Protein AF-A0A9D5NNV1-F1 (afdb_monomer_lite)

Secondary structure (DSSP, 8-state):
--EEEE------THHHHHHHHHHHHHHHHHHIIIIITT-HHHHHHHHHHHHHHHHHHHHHHHSHHHHHHH---TT--HHHHIIIII---EEEEEETTEEEEEE--SS-GGGGTTT-

Foldseek 3Di:
DAAEAEDADPDPCVVVVVVVVVVVVVVVVVCCVPPVVPDPVVVVVVVVVVVVVVVVLLVVLPPPCCCVQQVGHSPDDPVVCCVRPPPWDWDWDDDPPGTYIYTHDPTPPVVVVPVD

Sequence (116 aa):
MAKVQQKSEKITAFGGIFFVLDKFDSILSSVIDSHLKSFMNQNTVFLLITAMAANFYRYIVALPLMAVLFGIKATDRVKSFMFRFIAVPAKWVKTARQYKLNIYSNKPYNLIWEHG

Structure (mmCIF, N/CA/C/O backbone):
data_AF-A0A9D5NNV1-F1
#
_entry.id   AF-A0A9D5NNV1-F1
#
loop_
_atom_site.group_PDB
_atom_site.id
_atom_site.type_symbol
_atom_site.label_atom_id
_atom_site.label_alt_id
_atom_site.label_comp_id
_atom_site.label_asym_id
_atom_site.label_entity_id
_atom_site.label_seq_id
_atom_site.pdbx_PDB_ins_code
_atom_site.Cartn_x
_atom_site.Cartn_y
_atom_site.Cartn_z
_atom_site.occupancy
_atom_site.B_iso_or_equiv
_atom_site.auth_seq_id
_atom_site.auth_comp_id
_atom_site.auth_asym_id
_atom_site.auth_atom_id
_atom_site.pdbx_PDB_model_num
ATOM 1 N N . MET A 1 1 ? 6.677 -0.281 21.466 1.00 43.88 1 MET A N 1
ATOM 2 C CA . MET A 1 1 ? 6.098 -1.102 20.381 1.00 43.88 1 MET A CA 1
ATOM 3 C C . MET A 1 1 ? 4.587 -1.175 20.555 1.00 43.88 1 MET A C 1
ATOM 5 O O . MET A 1 1 ? 4.125 -1.466 21.654 1.00 43.88 1 MET A O 1
ATOM 9 N N . ALA A 1 2 ? 3.819 -0.822 19.522 1.00 47.94 2 ALA A N 1
ATOM 10 C CA . ALA A 1 2 ? 2.358 -0.902 19.551 1.00 47.94 2 ALA A CA 1
ATOM 11 C C . ALA A 1 2 ? 1.912 -2.366 19.413 1.00 47.94 2 ALA A C 1
ATOM 13 O O . ALA A 1 2 ? 2.459 -3.102 18.598 1.00 47.94 2 ALA A O 1
ATOM 14 N N . LYS A 1 3 ? 0.937 -2.802 20.216 1.00 56.44 3 LYS A N 1
ATOM 15 C CA . LYS A 1 3 ? 0.498 -4.206 20.247 1.00 56.44 3 LYS A CA 1
ATOM 16 C C . LYS A 1 3 ? -0.626 -4.409 19.225 1.00 56.44 3 LYS A C 1
ATOM 18 O O . LYS A 1 3 ? -1.702 -3.834 19.384 1.00 56.44 3 LYS A O 1
ATOM 23 N N . VAL A 1 4 ? -0.376 -5.186 18.173 1.00 58.12 4 VAL A N 1
ATOM 24 C CA . VAL A 1 4 ? -1.365 -5.490 17.122 1.00 58.12 4 VAL A CA 1
ATOM 25 C C . VAL A 1 4 ? -2.290 -6.616 17.596 1.00 58.12 4 VAL A C 1
ATOM 27 O O . VAL A 1 4 ? -1.839 -7.561 18.242 1.00 58.12 4 VAL A O 1
ATOM 30 N N . GLN A 1 5 ? -3.589 -6.510 17.318 1.00 62.66 5 GLN A N 1
ATOM 31 C CA . GLN A 1 5 ? -4.578 -7.558 17.595 1.00 62.66 5 GLN A CA 1
ATOM 32 C C . GLN A 1 5 ? -5.379 -7.857 16.324 1.00 62.66 5 GLN A C 1
ATOM 34 O O . GLN A 1 5 ? -5.831 -6.937 15.643 1.00 62.66 5 GLN A O 1
ATOM 39 N N . GLN A 1 6 ? -5.573 -9.136 15.998 1.00 59.47 6 GLN A N 1
ATOM 40 C CA . GLN A 1 6 ? -6.425 -9.547 14.880 1.00 59.47 6 GLN A CA 1
ATOM 41 C C . GLN A 1 6 ? -7.835 -9.872 15.374 1.00 59.47 6 GLN A C 1
ATOM 43 O O . GLN A 1 6 ? -7.998 -10.580 16.369 1.00 59.47 6 GLN A O 1
ATOM 48 N N . LYS A 1 7 ? -8.857 -9.345 14.693 1.00 56.00 7 LYS A N 1
ATOM 49 C CA . LYS A 1 7 ? -10.269 -9.642 14.977 1.00 56.00 7 LYS A CA 1
ATOM 50 C C . LYS A 1 7 ? -11.007 -9.995 13.686 1.00 56.00 7 LYS A C 1
ATOM 52 O O . LYS A 1 7 ? -10.961 -9.242 12.723 1.00 56.00 7 LYS A O 1
ATOM 57 N N . SER A 1 8 ? -11.725 -11.115 13.676 1.00 46.47 8 SER A N 1
ATOM 58 C CA . SER A 1 8 ? -12.462 -11.620 12.507 1.00 46.47 8 SER A CA 1
ATOM 59 C C . SER A 1 8 ? -13.910 -11.095 12.450 1.00 46.47 8 SER A C 1
ATOM 61 O O . SER A 1 8 ? -14.859 -11.872 12.360 1.00 46.47 8 SER A O 1
ATOM 63 N N . GLU A 1 9 ? -14.113 -9.778 12.511 1.00 47.19 9 GLU A N 1
ATOM 64 C CA . GLU A 1 9 ? -15.435 -9.173 12.271 1.00 47.19 9 GLU A CA 1
ATOM 65 C C . GLU A 1 9 ? -15.513 -8.669 10.819 1.00 47.19 9 GLU A C 1
ATOM 67 O O . GLU A 1 9 ? -14.653 -7.909 10.369 1.00 47.19 9 GLU A O 1
ATOM 72 N N . LYS A 1 10 ? -16.530 -9.108 10.059 1.00 43.53 10 LYS A N 1
ATOM 73 C CA . LYS A 1 10 ? -16.761 -8.694 8.662 1.00 43.53 10 LYS A CA 1
ATOM 74 C C . LYS A 1 10 ? -17.299 -7.259 8.620 1.00 43.53 10 LYS A C 1
ATOM 76 O O . LYS A 1 10 ? -18.503 -7.048 8.530 1.00 43.53 10 LYS A O 1
ATOM 81 N N . ILE A 1 11 ? -16.410 -6.271 8.672 1.00 50.00 11 ILE A N 1
ATOM 82 C CA . ILE A 1 11 ? -16.752 -4.875 8.373 1.00 50.00 11 ILE A CA 1
ATOM 83 C C . ILE A 1 11 ? -16.450 -4.634 6.893 1.00 50.00 11 ILE A C 1
ATOM 85 O O . ILE A 1 11 ? -15.295 -4.637 6.465 1.00 50.00 11 ILE A O 1
ATOM 89 N N . THR A 1 12 ? -17.489 -4.450 6.084 1.00 49.38 12 THR A N 1
ATOM 90 C CA . THR A 1 12 ? -17.357 -4.220 4.641 1.00 49.38 12 THR A CA 1
ATOM 91 C C . THR A 1 12 ? -16.900 -2.772 4.404 1.00 49.38 12 THR A C 1
ATOM 93 O O . THR A 1 12 ? -17.704 -1.852 4.317 1.00 49.38 12 THR A O 1
ATOM 96 N N . ALA A 1 13 ? -15.582 -2.557 4.323 1.00 51.06 13 ALA A N 1
ATOM 97 C CA . ALA A 1 13 ? -14.923 -1.242 4.244 1.00 51.06 13 ALA A CA 1
ATOM 98 C C . ALA A 1 13 ? -14.994 -0.540 2.868 1.00 51.06 13 ALA A C 1
ATOM 100 O O . ALA A 1 13 ? -14.362 0.497 2.659 1.00 51.06 13 ALA A O 1
ATOM 101 N N . PHE A 1 14 ? -15.729 -1.104 1.907 1.00 47.16 14 PHE A N 1
ATOM 102 C CA . PHE A 1 14 ? -15.615 -0.726 0.496 1.00 47.16 14 PHE A CA 1
ATOM 103 C C . PHE A 1 14 ? -16.113 0.698 0.193 1.00 47.16 14 PHE A C 1
ATOM 105 O O . PHE A 1 14 ? -15.516 1.364 -0.644 1.00 47.16 14 PHE A O 1
ATOM 112 N N . GLY A 1 15 ? -17.118 1.218 0.907 1.00 45.59 15 GLY A N 1
ATOM 113 C CA . GLY A 1 15 ? -17.625 2.580 0.670 1.00 45.59 15 GLY A CA 1
ATOM 114 C C . GLY A 1 15 ? -16.651 3.696 1.077 1.00 45.59 15 GLY A C 1
ATOM 115 O O . GLY A 1 15 ? -16.482 4.672 0.351 1.00 45.59 15 GLY A O 1
ATOM 116 N N . GLY A 1 16 ? -15.957 3.538 2.210 1.00 51.69 16 GLY A N 1
ATOM 117 C CA . GLY A 1 16 ? -15.030 4.557 2.721 1.00 51.69 16 GLY A CA 1
ATOM 118 C C . GLY A 1 16 ? -13.723 4.636 1.931 1.00 51.69 16 GLY A C 1
ATOM 119 O O . GLY A 1 16 ? -13.191 5.722 1.720 1.00 51.69 16 GLY A O 1
ATOM 120 N N . ILE A 1 17 ? -13.223 3.496 1.446 1.00 57.03 17 ILE A N 1
ATOM 121 C CA . ILE A 1 17 ? -11.973 3.443 0.675 1.00 57.03 17 ILE A CA 1
ATOM 122 C C . ILE A 1 17 ? -12.135 4.132 -0.684 1.00 57.03 17 ILE A C 1
ATOM 124 O O . ILE A 1 17 ? -11.234 4.857 -1.094 1.00 57.03 17 ILE A O 1
ATOM 128 N N . PHE A 1 18 ? -13.272 3.955 -1.366 1.00 55.34 18 PHE A N 1
ATOM 129 C CA . PHE A 1 18 ? -13.520 4.642 -2.637 1.00 55.34 18 PHE A CA 1
ATOM 130 C C . PHE A 1 18 ? -13.560 6.165 -2.470 1.00 55.34 18 PHE A C 1
ATOM 132 O O . PHE A 1 18 ? -12.928 6.864 -3.255 1.00 55.34 18 PHE A O 1
ATOM 139 N N . PHE A 1 19 ? -14.199 6.673 -1.412 1.00 54.03 19 PHE A N 1
ATOM 140 C CA . PHE A 1 19 ? -14.216 8.107 -1.102 1.00 54.03 19 PHE A CA 1
ATOM 141 C C . PHE A 1 19 ? -12.817 8.665 -0.793 1.00 54.03 19 PHE A C 1
ATOM 143 O O . PHE A 1 19 ? -12.446 9.734 -1.273 1.00 54.03 19 PHE A O 1
ATOM 150 N N . VAL A 1 20 ? -12.010 7.933 -0.017 1.00 61.81 20 VAL A N 1
ATOM 151 C CA . VAL A 1 20 ? -10.628 8.337 0.295 1.00 61.81 20 VAL A CA 1
ATOM 152 C C . VAL A 1 20 ? -9.751 8.331 -0.956 1.00 61.81 20 VAL A C 1
ATOM 154 O O . VAL A 1 20 ? -8.946 9.241 -1.130 1.00 61.81 20 VAL A O 1
ATOM 157 N N . LEU A 1 21 ? -9.910 7.337 -1.832 1.00 63.75 21 LEU A N 1
ATOM 158 C CA . LEU A 1 21 ? -9.160 7.260 -3.085 1.00 63.75 21 LEU A CA 1
ATOM 159 C C . LEU A 1 21 ? -9.520 8.398 -4.035 1.00 63.75 21 LEU A C 1
ATOM 161 O O . LEU A 1 21 ? -8.616 9.008 -4.590 1.00 63.75 21 LEU A O 1
ATOM 165 N N . ASP A 1 22 ? -10.805 8.707 -4.172 1.00 66.31 22 ASP A N 1
ATOM 166 C CA . ASP A 1 22 ? -11.281 9.817 -4.999 1.00 66.31 22 ASP A CA 1
ATOM 167 C C . ASP A 1 22 ? -10.756 11.165 -4.478 1.00 66.31 22 ASP A C 1
ATOM 169 O O . ASP A 1 22 ? -10.205 11.983 -5.220 1.00 66.31 22 ASP A O 1
ATOM 173 N N . LYS A 1 23 ? -10.793 11.358 -3.153 1.00 68.38 23 LYS A N 1
ATOM 174 C CA . LYS A 1 23 ? -10.245 12.563 -2.524 1.00 68.38 23 LYS A CA 1
ATOM 175 C C . LYS A 1 23 ? -8.728 12.669 -2.678 1.00 68.38 23 LYS A C 1
ATOM 177 O O . LYS A 1 23 ? -8.214 13.765 -2.893 1.00 68.38 23 LYS A O 1
ATOM 182 N N . PHE A 1 24 ? -8.014 11.554 -2.562 1.00 69.75 24 PHE A N 1
ATOM 183 C CA . PHE A 1 24 ? -6.567 11.509 -2.751 1.00 69.75 24 PHE A CA 1
ATOM 184 C C . PHE A 1 24 ? -6.175 11.812 -4.202 1.00 69.75 24 PHE A C 1
ATOM 186 O O . PHE A 1 24 ? -5.256 12.597 -4.420 1.00 69.75 24 PHE A O 1
ATOM 193 N N . ASP A 1 25 ? -6.898 11.265 -5.181 1.00 71.31 25 ASP A N 1
ATOM 194 C CA . ASP A 1 25 ? -6.650 11.502 -6.610 1.00 71.31 25 ASP A CA 1
ATOM 195 C C . ASP A 1 25 ? -6.889 12.973 -6.991 1.00 71.31 25 ASP A C 1
ATOM 197 O O . ASP A 1 25 ? -6.099 13.582 -7.717 1.00 71.31 25 ASP A O 1
ATOM 201 N N . SER A 1 26 ? -7.919 13.592 -6.403 1.00 76.69 26 SER A N 1
ATOM 202 C CA . SER A 1 26 ? -8.189 15.029 -6.528 1.00 76.69 26 SER A CA 1
ATOM 203 C C . SER A 1 26 ? -7.054 15.894 -5.959 1.00 76.69 26 SER A C 1
ATOM 205 O O . SER A 1 26 ? -6.634 16.863 -6.596 1.00 76.69 26 SER A O 1
ATOM 207 N N . ILE A 1 27 ? -6.511 15.531 -4.790 1.00 73.81 27 ILE A N 1
ATOM 208 C CA . ILE A 1 27 ? -5.370 16.237 -4.183 1.00 73.81 27 ILE A CA 1
ATOM 209 C C . ILE A 1 27 ? -4.119 16.068 -5.047 1.00 73.81 27 ILE A C 1
ATOM 211 O O . ILE A 1 27 ? -3.442 17.055 -5.333 1.00 73.81 27 ILE A O 1
ATOM 215 N N . LEU A 1 28 ? -3.821 14.843 -5.490 1.00 68.88 28 LEU A N 1
ATOM 216 C CA . LEU A 1 28 ? -2.673 14.579 -6.355 1.00 68.88 28 LEU A CA 1
ATOM 217 C C . LEU A 1 28 ? -2.754 15.374 -7.656 1.00 68.88 28 LEU A C 1
ATOM 219 O O . LEU A 1 28 ? -1.778 16.022 -8.022 1.00 68.88 28 LEU A O 1
ATOM 223 N N . SER A 1 29 ? -3.916 15.382 -8.308 1.00 75.69 29 SER A N 1
ATOM 224 C CA . SER A 1 29 ? -4.143 16.152 -9.536 1.00 75.69 29 SER A CA 1
ATOM 225 C C . SER A 1 29 ? -3.892 17.646 -9.311 1.00 75.69 29 SER A C 1
ATOM 227 O O . SER A 1 29 ? -3.152 18.272 -10.068 1.00 75.69 29 SER A O 1
ATOM 229 N N . SER A 1 30 ? -4.396 18.203 -8.204 1.00 76.88 30 SER A N 1
ATOM 230 C CA . SER A 1 30 ? -4.167 19.608 -7.846 1.00 76.88 30 SER A CA 1
ATOM 231 C C . SER A 1 30 ? -2.694 19.934 -7.567 1.00 76.88 30 SER A C 1
ATOM 233 O O . SER A 1 30 ? -2.228 21.022 -7.914 1.00 76.88 30 SER A O 1
ATOM 235 N N . VAL A 1 31 ? -1.945 19.030 -6.933 1.00 70.69 31 VAL A N 1
ATOM 236 C CA . VAL A 1 31 ? -0.503 19.204 -6.688 1.00 70.69 31 VAL A CA 1
ATOM 237 C C . VAL A 1 31 ? 0.283 19.116 -7.999 1.00 70.69 31 VAL A C 1
ATOM 239 O O . VAL A 1 31 ? 1.188 19.918 -8.231 1.00 70.69 31 VAL A O 1
ATOM 242 N N . ILE A 1 32 ? -0.094 18.192 -8.886 1.00 70.44 32 ILE A N 1
ATOM 243 C CA . ILE A 1 32 ? 0.523 18.045 -10.208 1.00 70.44 32 ILE A CA 1
ATOM 244 C C . ILE A 1 32 ? 0.322 19.312 -11.042 1.00 70.44 32 ILE A C 1
ATOM 246 O O . ILE A 1 32 ? 1.294 19.857 -11.567 1.00 70.44 32 ILE A O 1
ATOM 250 N N . ASP A 1 33 ? -0.902 19.830 -11.114 1.00 75.06 33 ASP A N 1
ATOM 251 C CA . ASP A 1 33 ? -1.181 21.032 -11.899 1.00 75.06 33 ASP A CA 1
ATOM 252 C C . ASP A 1 33 ? -0.546 22.301 -11.306 1.00 75.06 33 ASP A C 1
ATOM 254 O O . ASP A 1 33 ? -0.145 23.185 -12.062 1.00 75.06 33 ASP A O 1
ATOM 258 N N . SER A 1 34 ? -0.409 22.393 -9.978 1.00 73.31 34 SER A N 1
ATOM 259 C CA . SER A 1 34 ? 0.124 23.595 -9.315 1.00 73.31 34 SER A CA 1
ATOM 260 C C . SER A 1 34 ? 1.652 23.673 -9.249 1.00 73.31 34 SER A C 1
ATOM 262 O O . SER A 1 34 ? 2.194 24.776 -9.299 1.00 73.31 34 SER A O 1
ATOM 264 N N . HIS A 1 35 ? 2.358 22.544 -9.126 1.00 62.88 35 HIS A N 1
ATOM 265 C CA . HIS A 1 35 ? 3.814 22.526 -8.909 1.00 62.88 35 HIS A CA 1
ATOM 266 C C . HIS A 1 35 ? 4.603 21.859 -10.041 1.00 62.88 35 HIS A C 1
ATOM 268 O O . HIS A 1 35 ? 5.683 22.328 -10.395 1.00 62.88 35 HIS A O 1
ATOM 274 N N . LEU A 1 36 ? 4.078 20.785 -10.638 1.00 61.81 36 LEU A N 1
ATOM 275 C CA . LEU A 1 36 ? 4.829 19.996 -11.626 1.00 61.81 36 LEU A CA 1
ATOM 276 C C . LEU A 1 36 ? 4.729 20.568 -13.050 1.00 61.81 36 LEU A C 1
ATOM 278 O O . LEU A 1 36 ? 5.555 20.284 -13.914 1.00 61.81 36 LEU A O 1
ATOM 282 N N . LYS A 1 37 ? 3.747 21.425 -13.334 1.00 58.41 37 LYS A N 1
ATOM 283 C CA . LYS A 1 37 ? 3.601 22.016 -14.674 1.00 58.41 37 LYS A CA 1
ATOM 284 C C . LYS A 1 37 ? 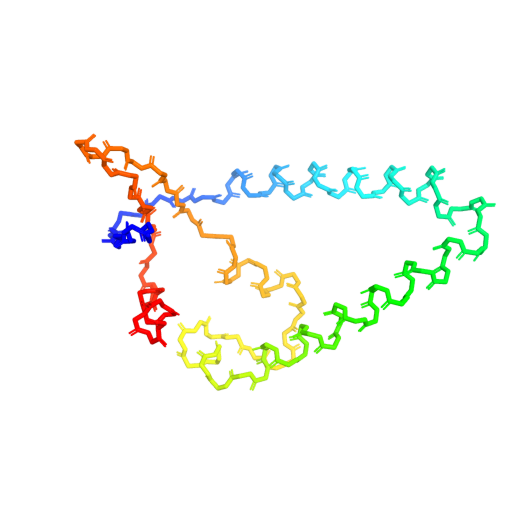4.560 23.182 -14.949 1.00 58.41 37 LYS A C 1
ATOM 286 O O . LYS A 1 37 ? 4.860 23.442 -16.109 1.00 58.41 37 LYS A O 1
ATOM 291 N N . SER A 1 38 ? 5.038 23.881 -13.915 1.00 60.19 38 SER A N 1
ATOM 292 C CA . SER A 1 38 ? 5.725 25.178 -14.052 1.00 60.19 38 SER A CA 1
ATOM 293 C C . SER A 1 38 ? 7.242 25.145 -13.820 1.00 60.19 38 SER A C 1
ATOM 295 O O . SER A 1 38 ? 7.941 26.014 -14.339 1.00 60.19 38 SER A O 1
ATOM 297 N N . PHE A 1 39 ? 7.790 24.145 -13.115 1.00 59.88 39 PHE A N 1
ATOM 298 C CA . PHE A 1 39 ? 9.220 24.095 -12.777 1.00 59.88 39 PHE A CA 1
ATOM 299 C C . PHE A 1 39 ? 9.906 22.811 -13.265 1.00 59.88 39 PHE A C 1
ATOM 301 O O . PHE A 1 39 ? 9.891 21.779 -12.596 1.00 59.88 39 PHE A O 1
ATOM 308 N N . MET A 1 40 ? 10.613 22.887 -14.400 1.00 60.84 40 MET A N 1
ATOM 309 C CA . MET A 1 40 ? 11.324 21.735 -14.985 1.00 60.84 40 MET A CA 1
ATOM 310 C C . MET A 1 40 ? 12.340 21.066 -14.039 1.00 60.84 40 MET A C 1
ATOM 312 O O . MET A 1 40 ? 12.506 19.853 -14.091 1.00 60.84 40 MET A O 1
ATOM 316 N N . ASN A 1 41 ? 12.995 21.817 -13.145 1.00 63.69 41 ASN A N 1
ATOM 317 C CA . ASN A 1 41 ? 13.931 21.251 -12.161 1.00 63.69 41 ASN A CA 1
ATOM 318 C C . ASN A 1 41 ? 13.212 20.399 -11.089 1.00 63.69 41 ASN A C 1
ATOM 320 O O . ASN A 1 41 ? 13.687 19.332 -10.703 1.00 63.69 41 ASN A O 1
ATOM 324 N N . GLN A 1 42 ? 12.023 20.821 -10.646 1.00 63.28 42 GLN A N 1
ATOM 325 C CA . GLN A 1 42 ? 11.227 20.067 -9.668 1.00 63.28 42 GLN A CA 1
ATOM 326 C C . GLN A 1 42 ? 10.657 18.774 -10.275 1.00 63.28 42 GLN A C 1
ATOM 328 O O . GLN A 1 42 ? 10.529 17.765 -9.578 1.00 63.28 42 GLN A O 1
ATOM 333 N N . ASN A 1 43 ? 10.431 18.757 -11.591 1.00 69.62 43 ASN A N 1
ATOM 334 C CA . ASN A 1 43 ? 10.008 17.561 -12.320 1.00 69.62 43 ASN A CA 1
ATOM 335 C C . ASN A 1 43 ? 11.064 16.452 -12.303 1.00 69.62 43 ASN A C 1
ATOM 337 O O . ASN A 1 43 ? 10.707 15.277 -12.231 1.00 69.62 43 ASN A O 1
ATOM 341 N N . THR A 1 44 ? 12.353 16.798 -12.286 1.00 73.88 44 THR A N 1
ATOM 342 C CA . THR A 1 44 ? 13.437 15.813 -12.154 1.00 73.88 44 THR A CA 1
ATOM 343 C C . THR A 1 44 ? 13.409 15.135 -10.788 1.00 73.88 44 THR A C 1
ATOM 345 O O . THR A 1 44 ? 13.507 13.913 -10.710 1.00 73.88 44 THR A O 1
ATOM 348 N N . VAL A 1 45 ? 13.214 15.903 -9.710 1.00 76.94 45 VAL A N 1
ATOM 349 C CA . VAL A 1 45 ? 13.099 15.358 -8.345 1.00 76.94 45 VAL A CA 1
ATOM 350 C C . VAL A 1 45 ? 11.874 14.451 -8.231 1.00 76.94 45 VAL A C 1
ATOM 352 O O . VAL A 1 45 ? 11.969 13.351 -7.689 1.00 76.94 45 VAL A O 1
ATOM 355 N N . PHE A 1 46 ? 10.742 14.864 -8.805 1.00 75.06 46 PHE A N 1
ATOM 356 C CA . PHE A 1 46 ? 9.533 14.045 -8.851 1.00 75.06 46 PHE A CA 1
ATOM 357 C C . PHE A 1 46 ? 9.739 12.732 -9.614 1.00 75.06 46 PHE A C 1
ATOM 359 O O . PHE A 1 46 ? 9.350 11.672 -9.121 1.00 75.06 46 PHE A O 1
ATOM 366 N N . LEU A 1 47 ? 10.389 12.771 -10.780 1.00 81.44 47 LEU A N 1
ATOM 367 C CA . LEU A 1 47 ? 10.726 11.568 -11.543 1.00 81.44 47 LEU A CA 1
ATOM 368 C C . LEU A 1 47 ? 11.684 10.657 -10.771 1.00 81.44 47 LEU A C 1
ATOM 370 O O . LEU A 1 47 ? 11.492 9.443 -10.778 1.00 81.44 47 LEU A O 1
ATOM 374 N N . LEU A 1 48 ? 12.664 11.222 -10.058 1.00 79.69 48 LEU A N 1
ATOM 375 C CA . LEU A 1 48 ? 13.607 10.454 -9.245 1.00 79.69 48 LEU A CA 1
ATOM 376 C C . LEU A 1 48 ? 12.892 9.736 -8.093 1.00 79.69 48 LEU A C 1
ATOM 378 O O . LEU A 1 48 ? 13.045 8.528 -7.927 1.00 79.69 48 LEU A O 1
ATOM 382 N N . ILE A 1 49 ? 12.051 10.457 -7.345 1.00 81.00 49 ILE A N 1
ATOM 383 C CA . ILE A 1 49 ? 11.248 9.893 -6.250 1.00 81.00 49 ILE A CA 1
ATOM 384 C C . ILE A 1 49 ? 10.283 8.831 -6.792 1.00 81.00 49 ILE A C 1
ATOM 386 O O . ILE A 1 49 ? 10.152 7.757 -6.205 1.00 81.00 49 ILE A O 1
ATOM 390 N N . THR A 1 50 ? 9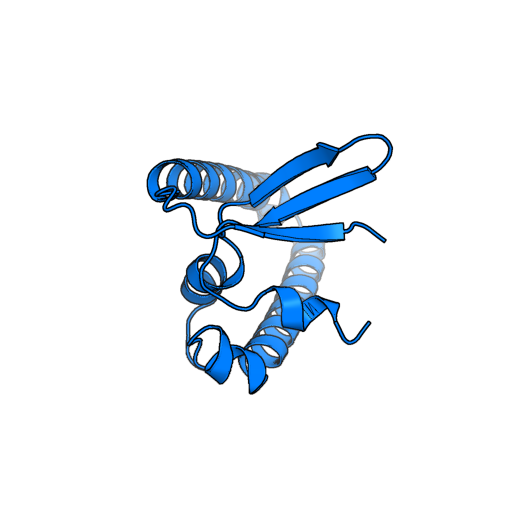.654 9.087 -7.941 1.00 82.00 50 THR A N 1
ATOM 391 C CA . THR A 1 50 ? 8.748 8.134 -8.599 1.00 82.00 50 THR A CA 1
ATOM 392 C C . THR A 1 50 ? 9.491 6.875 -9.049 1.00 82.00 50 THR A C 1
ATOM 394 O O . THR A 1 50 ? 8.996 5.766 -8.849 1.00 82.00 50 THR A O 1
ATOM 397 N N . ALA A 1 51 ? 10.699 7.012 -9.598 1.00 81.38 51 ALA A N 1
ATOM 398 C CA . ALA A 1 51 ? 11.541 5.886 -9.996 1.00 81.38 51 ALA A CA 1
ATOM 399 C C . ALA A 1 51 ? 12.003 5.066 -8.782 1.00 81.38 51 ALA A C 1
ATOM 401 O O . ALA A 1 51 ? 11.935 3.835 -8.806 1.00 81.38 51 ALA A O 1
ATOM 402 N N . MET A 1 52 ? 12.399 5.733 -7.693 1.00 83.12 52 MET A N 1
ATOM 403 C CA . MET A 1 52 ? 12.720 5.074 -6.426 1.00 83.12 52 MET A CA 1
ATOM 404 C C . MET A 1 52 ? 11.512 4.292 -5.902 1.00 83.12 52 MET A C 1
ATOM 406 O O . MET A 1 52 ? 11.626 3.096 -5.636 1.00 83.12 52 MET A O 1
ATOM 410 N N . ALA A 1 53 ? 10.337 4.922 -5.829 1.00 81.50 53 ALA A N 1
ATOM 411 C CA . ALA A 1 53 ? 9.102 4.276 -5.392 1.00 81.50 53 ALA A CA 1
ATOM 412 C C . ALA A 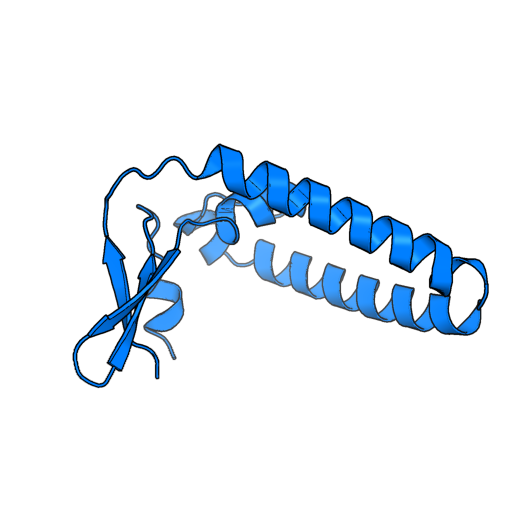1 53 ? 8.714 3.083 -6.284 1.00 81.50 53 ALA A C 1
ATOM 414 O O . ALA A 1 53 ? 8.303 2.043 -5.770 1.00 81.50 53 ALA A O 1
ATOM 415 N N . ALA A 1 54 ? 8.889 3.187 -7.605 1.00 81.38 54 ALA A N 1
ATOM 416 C CA . ALA A 1 54 ? 8.632 2.091 -8.539 1.00 81.38 54 ALA A CA 1
ATOM 417 C C . ALA A 1 54 ? 9.578 0.899 -8.316 1.00 81.38 54 ALA A C 1
ATOM 419 O O . ALA A 1 54 ? 9.143 -0.255 -8.376 1.00 81.38 54 ALA A O 1
ATOM 420 N N . ASN A 1 55 ? 10.853 1.161 -8.022 1.00 85.31 55 ASN A N 1
ATOM 421 C CA . ASN A 1 55 ? 11.826 0.119 -7.696 1.00 85.31 55 ASN A CA 1
ATOM 422 C C . ASN A 1 55 ? 11.484 -0.570 -6.370 1.00 85.31 55 ASN A C 1
ATOM 424 O O . ASN A 1 55 ? 11.458 -1.800 -6.310 1.00 85.31 55 ASN A O 1
ATOM 428 N N . PHE A 1 56 ? 11.131 0.203 -5.339 1.00 81.06 56 PHE A N 1
ATOM 429 C CA . PHE A 1 56 ? 10.657 -0.344 -4.066 1.00 81.06 56 PHE A CA 1
ATOM 430 C C . PHE A 1 56 ? 9.391 -1.184 -4.235 1.00 81.06 56 PHE A C 1
ATOM 432 O O . PHE A 1 56 ? 9.314 -2.291 -3.709 1.00 81.06 56 PHE A O 1
ATOM 439 N N . TYR A 1 57 ? 8.419 -0.698 -5.008 1.00 79.88 57 TYR A N 1
ATOM 440 C CA . TYR A 1 57 ? 7.202 -1.442 -5.311 1.00 79.88 57 TYR A CA 1
ATOM 441 C C . TYR A 1 57 ? 7.515 -2.793 -5.966 1.00 79.88 57 TYR A C 1
ATOM 443 O O . TYR A 1 57 ? 7.037 -3.826 -5.499 1.00 79.88 57 TYR A O 1
ATOM 451 N N . ARG A 1 58 ? 8.363 -2.805 -7.004 1.00 81.19 58 ARG A N 1
ATOM 452 C CA . ARG A 1 58 ? 8.777 -4.044 -7.680 1.00 81.19 58 ARG A CA 1
ATOM 453 C C . ARG A 1 58 ? 9.455 -5.019 -6.727 1.00 81.19 58 ARG A C 1
ATOM 455 O O . ARG A 1 58 ? 9.151 -6.206 -6.776 1.00 81.19 58 ARG A O 1
ATOM 462 N N . TYR A 1 59 ? 10.324 -4.5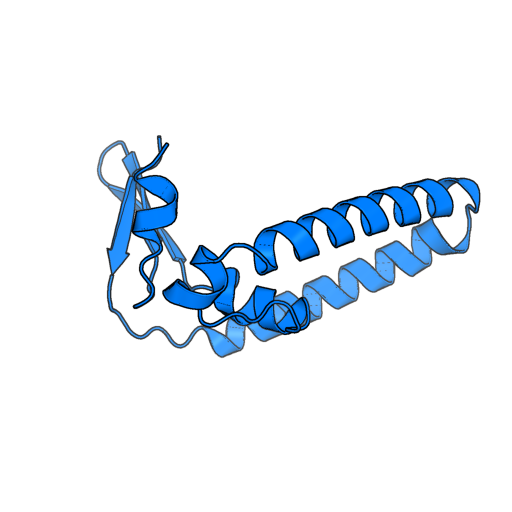21 -5.852 1.00 83.31 59 TYR A N 1
ATOM 463 C CA . TYR A 1 59 ? 10.982 -5.344 -4.843 1.00 83.31 59 TYR A CA 1
ATOM 464 C C . TYR A 1 59 ? 9.973 -5.965 -3.869 1.00 83.31 59 TYR A C 1
ATOM 466 O O . TYR A 1 59 ? 9.972 -7.178 -3.680 1.00 83.31 59 TYR A O 1
ATOM 474 N N . ILE A 1 60 ? 9.069 -5.157 -3.305 1.00 79.00 60 ILE A N 1
ATOM 475 C CA . ILE A 1 60 ? 8.085 -5.611 -2.312 1.00 79.00 60 ILE A CA 1
ATOM 476 C C . ILE A 1 60 ? 7.132 -6.648 -2.911 1.00 79.00 60 ILE A C 1
ATOM 478 O O . ILE A 1 60 ? 6.877 -7.673 -2.285 1.00 79.00 60 ILE A O 1
ATOM 482 N N . VAL A 1 61 ? 6.609 -6.417 -4.117 1.00 79.44 61 VAL A N 1
ATOM 483 C CA . VAL A 1 61 ? 5.661 -7.352 -4.746 1.00 79.44 61 VAL A CA 1
ATOM 484 C C . VAL A 1 61 ? 6.349 -8.639 -5.218 1.00 79.44 61 VAL A C 1
ATOM 486 O O . VAL A 1 61 ? 5.711 -9.688 -5.264 1.00 79.44 61 VAL A O 1
ATOM 489 N N . ALA A 1 62 ? 7.651 -8.593 -5.513 1.00 80.56 62 ALA A N 1
ATOM 490 C CA . ALA A 1 62 ? 8.437 -9.785 -5.821 1.00 80.56 62 ALA A CA 1
ATOM 491 C C . ALA A 1 62 ? 8.744 -10.655 -4.586 1.00 80.56 62 ALA A C 1
ATOM 493 O O . ALA A 1 62 ? 9.195 -11.790 -4.750 1.00 80.56 62 ALA A O 1
ATOM 494 N N . LEU A 1 63 ? 8.500 -10.169 -3.360 1.00 80.25 63 LEU A N 1
ATOM 495 C CA . LEU A 1 63 ? 8.714 -10.971 -2.158 1.00 80.25 63 LEU A CA 1
ATOM 496 C C . LEU A 1 63 ? 7.772 -12.191 -2.150 1.00 80.25 63 LEU A C 1
ATOM 498 O O . LEU A 1 63 ? 6.552 -12.018 -2.243 1.00 80.25 63 LEU A O 1
ATOM 502 N N . PRO A 1 64 ? 8.290 -13.417 -1.932 1.00 75.19 64 PRO A N 1
ATOM 503 C CA . PRO A 1 64 ? 7.474 -14.637 -1.897 1.00 75.19 64 PRO A CA 1
ATOM 504 C C . PRO A 1 64 ? 6.334 -14.572 -0.872 1.00 75.19 64 PRO A C 1
ATOM 506 O O . PRO A 1 64 ? 5.240 -15.085 -1.104 1.00 75.19 64 PRO A O 1
ATOM 509 N N . LEU A 1 65 ? 6.567 -13.864 0.237 1.00 74.75 65 LEU A N 1
ATOM 510 C CA . LEU A 1 65 ? 5.588 -13.610 1.291 1.00 74.75 65 LEU A CA 1
ATOM 511 C C . LEU A 1 65 ? 4.310 -12.939 0.759 1.00 74.75 65 LEU A C 1
ATOM 513 O O . LEU A 1 65 ? 3.208 -13.290 1.176 1.00 74.75 65 LEU A O 1
ATOM 517 N N . MET A 1 66 ? 4.441 -11.995 -0.180 1.00 73.62 66 MET A N 1
ATOM 518 C CA . MET A 1 66 ? 3.305 -11.247 -0.728 1.00 73.62 66 MET A CA 1
ATOM 519 C C . MET A 1 66 ? 2.410 -12.119 -1.609 1.00 73.62 66 MET A C 1
ATOM 521 O O . MET A 1 66 ? 1.181 -11.986 -1.575 1.00 73.62 66 MET A O 1
ATOM 525 N N . ALA A 1 67 ? 3.010 -13.057 -2.340 1.00 74.00 67 ALA A N 1
ATOM 526 C CA . ALA A 1 67 ? 2.277 -14.034 -3.131 1.00 74.00 67 ALA A CA 1
ATOM 527 C C . ALA A 1 67 ? 1.553 -15.054 -2.242 1.00 74.00 67 ALA A C 1
ATOM 529 O O . ALA A 1 67 ? 0.359 -15.283 -2.433 1.00 74.00 67 ALA A O 1
ATOM 530 N N . VAL A 1 68 ? 2.244 -15.613 -1.243 1.00 72.31 68 VAL A N 1
ATOM 531 C CA . VAL A 1 68 ? 1.710 -16.690 -0.390 1.00 72.31 68 VAL A CA 1
ATOM 532 C C . VAL A 1 68 ? 0.660 -16.182 0.603 1.00 72.31 68 VAL A C 1
ATOM 534 O O . VAL A 1 68 ? -0.387 -16.805 0.751 1.00 72.31 68 VAL A O 1
ATOM 537 N N . LEU A 1 69 ? 0.899 -15.046 1.269 1.00 70.88 69 LEU A N 1
ATOM 538 C CA . LEU A 1 69 ? 0.010 -14.558 2.334 1.00 70.88 69 LEU A CA 1
ATOM 539 C C . LEU A 1 69 ? -1.109 -13.640 1.833 1.00 70.88 69 LEU A C 1
ATOM 541 O O . LEU A 1 69 ? -2.192 -13.600 2.421 1.00 70.88 69 LEU A O 1
ATOM 545 N N . PHE A 1 70 ? -0.855 -12.870 0.772 1.00 72.25 70 PHE A N 1
ATOM 546 C CA . PHE A 1 70 ? -1.769 -11.813 0.322 1.00 72.25 70 PHE A CA 1
ATOM 547 C C . PHE A 1 70 ? -2.336 -12.045 -1.084 1.00 72.25 70 PHE A C 1
ATOM 549 O O . PHE A 1 70 ? -3.247 -11.305 -1.478 1.00 72.25 70 PHE A O 1
ATOM 556 N N . GLY A 1 71 ? -1.862 -13.072 -1.805 1.00 75.62 71 GLY A N 1
ATOM 557 C CA . GLY A 1 71 ? -2.333 -13.433 -3.146 1.00 75.62 71 GLY A CA 1
ATOM 558 C C . GLY A 1 71 ? -1.968 -12.401 -4.216 1.00 75.62 71 GLY A C 1
ATOM 559 O O . GLY A 1 71 ? -2.732 -12.196 -5.162 1.00 75.62 71 GLY A O 1
ATOM 560 N N . ILE A 1 72 ? -0.854 -11.688 -4.034 1.00 79.38 72 ILE A N 1
ATOM 561 C CA . ILE A 1 72 ? -0.410 -10.620 -4.937 1.00 79.38 72 ILE A CA 1
ATOM 562 C C . ILE A 1 72 ? 0.672 -11.173 -5.859 1.00 79.38 72 ILE A C 1
ATOM 564 O O . ILE A 1 72 ? 1.656 -11.745 -5.395 1.00 79.38 72 ILE A O 1
ATOM 568 N N . LYS A 1 73 ? 0.488 -11.014 -7.170 1.00 78.75 73 LYS A N 1
ATOM 569 C CA . LYS A 1 73 ? 1.466 -11.464 -8.171 1.00 78.75 73 LYS A CA 1
ATOM 570 C C . LYS A 1 73 ? 2.459 -10.345 -8.481 1.00 78.75 73 LYS A C 1
ATOM 572 O O . LYS A 1 73 ? 2.071 -9.184 -8.510 1.00 78.75 73 LYS A O 1
ATOM 577 N N . ALA A 1 74 ? 3.696 -10.694 -8.840 1.00 76.56 74 ALA A N 1
ATOM 578 C CA . ALA A 1 74 ? 4.723 -9.745 -9.302 1.00 76.56 74 ALA A CA 1
ATOM 579 C C . ALA A 1 74 ? 4.267 -8.845 -10.471 1.00 76.56 74 ALA A C 1
ATOM 581 O O . ALA A 1 74 ? 4.768 -7.738 -10.641 1.00 76.56 74 ALA A O 1
ATOM 582 N N . THR A 1 75 ? 3.300 -9.309 -11.266 1.00 80.19 75 THR A N 1
ATOM 583 C CA . THR A 1 75 ? 2.717 -8.584 -12.405 1.00 80.19 75 THR A CA 1
ATOM 584 C C . THR A 1 75 ? 1.492 -7.739 -12.047 1.00 80.19 75 THR A C 1
ATOM 586 O O . THR A 1 75 ? 0.943 -7.075 -12.929 1.00 80.19 75 THR A O 1
ATOM 589 N N . ASP A 1 76 ? 1.000 -7.793 -10.803 1.00 78.81 76 ASP A N 1
ATOM 590 C CA . ASP A 1 76 ? -0.161 -7.002 -10.396 1.00 78.81 76 ASP A CA 1
ATOM 591 C C . ASP A 1 76 ? 0.153 -5.503 -10.502 1.00 78.81 76 ASP A C 1
ATOM 593 O O . ASP A 1 76 ? 1.283 -5.055 -10.334 1.00 78.81 76 ASP A O 1
ATOM 597 N N . ARG A 1 77 ? -0.869 -4.699 -10.809 1.00 79.31 77 ARG A N 1
ATOM 598 C CA . ARG A 1 77 ? -0.743 -3.236 -10.821 1.00 79.31 77 ARG A CA 1
ATOM 599 C C . ARG A 1 77 ? -0.693 -2.694 -9.389 1.00 79.31 77 ARG A C 1
ATOM 601 O O . ARG A 1 77 ? -1.357 -3.235 -8.503 1.00 79.31 77 ARG A O 1
ATOM 608 N N . VAL A 1 78 ? -0.046 -1.538 -9.198 1.00 79.31 78 VAL A N 1
ATOM 609 C CA . VAL A 1 78 ? 0.045 -0.833 -7.898 1.00 79.31 78 VAL A CA 1
ATOM 610 C C . VAL A 1 78 ? -1.325 -0.681 -7.235 1.00 79.31 78 VAL A C 1
ATOM 612 O O . VAL A 1 78 ? -1.474 -0.968 -6.055 1.00 79.31 78 VAL A O 1
ATOM 615 N N . LYS A 1 79 ? -2.363 -0.327 -8.001 1.00 76.25 79 LYS A N 1
ATOM 616 C CA . LYS A 1 79 ? -3.733 -0.183 -7.486 1.00 76.25 79 LYS A CA 1
ATOM 617 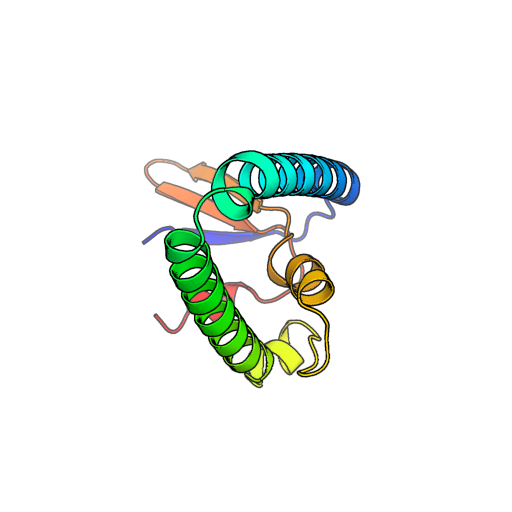C C . LYS A 1 79 ? -4.275 -1.488 -6.879 1.00 76.25 79 LYS A C 1
ATOM 619 O O . LYS A 1 79 ? -4.842 -1.459 -5.794 1.00 76.25 79 LYS A O 1
ATOM 624 N N . SER A 1 80 ? -4.048 -2.635 -7.527 1.00 74.12 80 SER A N 1
ATOM 625 C CA . SER A 1 80 ? -4.444 -3.955 -7.003 1.00 74.12 80 SER A CA 1
ATOM 626 C C . SER A 1 80 ? -3.701 -4.286 -5.704 1.00 74.12 80 SER A C 1
ATOM 628 O O . SER A 1 80 ? -4.311 -4.737 -4.735 1.00 74.12 80 SER A O 1
ATOM 630 N N . PHE A 1 81 ? -2.401 -3.976 -5.652 1.00 77.69 81 PHE A N 1
ATOM 631 C CA . PHE A 1 81 ? -1.595 -4.105 -4.437 1.00 77.69 81 PHE A CA 1
ATOM 632 C C . PHE A 1 81 ? -2.134 -3.232 -3.294 1.00 77.69 81 PHE A C 1
ATOM 634 O O . PHE A 1 81 ? -2.356 -3.744 -2.199 1.00 77.69 81 PHE A O 1
ATOM 641 N N . MET A 1 82 ? -2.435 -1.954 -3.555 1.00 76.75 82 MET A N 1
ATOM 642 C CA . MET A 1 82 ? -3.012 -1.037 -2.563 1.00 76.75 82 MET A CA 1
ATOM 643 C C . MET A 1 82 ? -4.312 -1.601 -1.979 1.00 76.75 82 MET A C 1
ATOM 645 O O . MET A 1 82 ? -4.471 -1.655 -0.763 1.00 76.75 82 MET A O 1
ATOM 649 N N . PHE A 1 83 ? -5.218 -2.095 -2.825 1.00 73.06 83 PHE A N 1
ATOM 650 C CA . PHE A 1 83 ? -6.487 -2.657 -2.360 1.00 73.06 83 PHE A CA 1
ATOM 651 C C . PHE A 1 83 ? -6.331 -3.956 -1.568 1.00 73.06 83 PHE A C 1
ATOM 653 O O . PHE A 1 83 ? -7.048 -4.173 -0.595 1.00 73.06 83 PHE A O 1
ATOM 660 N N . ARG A 1 84 ? -5.425 -4.847 -1.984 1.00 73.44 84 ARG A N 1
ATOM 661 C CA . ARG A 1 84 ? -5.283 -6.169 -1.358 1.00 73.44 84 ARG A CA 1
ATOM 662 C C . ARG A 1 84 ? -4.413 -6.148 -0.108 1.00 73.44 84 ARG A C 1
ATOM 664 O O . ARG A 1 84 ? -4.654 -6.972 0.774 1.00 73.44 84 ARG A O 1
ATOM 671 N N . PHE A 1 85 ? -3.409 -5.278 -0.050 1.00 72.56 85 PHE A N 1
ATOM 672 C CA . PHE A 1 85 ? -2.432 -5.242 1.037 1.00 72.56 85 PHE A CA 1
ATOM 673 C C . PHE A 1 85 ? -2.659 -4.086 2.012 1.00 72.56 85 PHE A C 1
ATOM 675 O O . PHE A 1 85 ? -2.602 -4.310 3.218 1.00 72.56 85 PHE A O 1
ATOM 682 N N . ILE A 1 86 ? -2.928 -2.878 1.505 1.00 74.94 86 ILE A N 1
ATOM 683 C CA . ILE A 1 86 ? -2.909 -1.635 2.298 1.00 74.94 86 ILE A CA 1
ATOM 684 C C . ILE A 1 86 ? -4.302 -1.261 2.803 1.00 74.94 86 ILE A C 1
ATOM 686 O O . ILE A 1 86 ? -4.457 -0.870 3.957 1.00 74.94 86 ILE A O 1
ATOM 690 N N . ALA A 1 87 ? -5.325 -1.392 1.960 1.00 74.38 87 ALA A N 1
ATOM 691 C CA . ALA A 1 87 ? -6.684 -0.956 2.259 1.00 74.38 87 ALA A CA 1
ATOM 692 C C . ALA A 1 87 ? -7.438 -1.977 3.135 1.00 74.38 87 ALA A C 1
ATOM 694 O O . ALA A 1 87 ? -8.428 -2.581 2.721 1.00 74.38 87 ALA A O 1
ATOM 695 N N . VAL A 1 88 ? -6.946 -2.185 4.356 1.00 75.50 88 VAL A N 1
ATOM 696 C CA . VAL A 1 88 ? -7.541 -3.087 5.347 1.00 75.50 88 VAL A CA 1
ATOM 697 C C . VAL A 1 88 ? -8.239 -2.276 6.433 1.00 75.50 88 VAL A C 1
ATOM 699 O O . VAL A 1 88 ? -7.639 -1.336 6.958 1.00 75.50 88 VAL A O 1
ATOM 702 N N . PRO A 1 89 ? -9.477 -2.629 6.824 1.00 74.88 89 PRO A N 1
ATOM 703 C CA . PRO A 1 89 ? -10.124 -1.980 7.954 1.00 74.88 89 PRO A CA 1
ATOM 704 C C . PRO A 1 89 ? -9.318 -2.220 9.232 1.00 74.88 89 PRO A C 1
ATOM 706 O O . PRO A 1 89 ? -9.101 -3.358 9.654 1.00 74.88 89 PRO A O 1
ATOM 709 N N . ALA A 1 90 ? -8.894 -1.132 9.867 1.00 80.81 90 ALA A N 1
ATOM 710 C CA . ALA A 1 90 ? -8.188 -1.169 11.136 1.00 80.81 90 ALA A CA 1
ATOM 711 C C . ALA A 1 90 ? -8.704 -0.077 12.078 1.00 80.81 90 ALA A C 1
ATOM 713 O O . ALA A 1 90 ? -9.168 0.977 11.643 1.00 80.81 90 ALA A O 1
ATOM 714 N N . LYS A 1 91 ? -8.636 -0.330 13.386 1.00 81.81 91 LYS A N 1
ATOM 715 C CA . LYS A 1 91 ? -9.063 0.607 14.431 1.00 81.81 91 LYS A CA 1
ATOM 716 C C . LYS A 1 91 ? -8.040 0.639 15.554 1.00 81.81 91 LYS A C 1
ATOM 718 O O . LYS A 1 91 ? -7.732 -0.395 16.140 1.00 81.81 91 LYS A O 1
ATOM 723 N N . TRP A 1 92 ? -7.575 1.831 15.908 1.00 82.19 92 TRP A N 1
ATOM 724 C CA . TRP A 1 92 ? -6.806 2.034 17.131 1.00 82.19 92 TRP A CA 1
ATOM 725 C C . TRP A 1 92 ? -7.736 2.001 18.343 1.00 82.19 92 TRP A C 1
ATOM 727 O O . TRP A 1 92 ? -8.727 2.728 18.404 1.00 82.19 92 TRP A O 1
ATOM 737 N N . VAL A 1 93 ? -7.418 1.153 19.317 1.00 85.06 93 VAL A N 1
ATOM 738 C CA . VAL A 1 93 ? -8.152 1.034 20.577 1.00 85.06 93 VAL A CA 1
ATOM 739 C C . VAL A 1 93 ? -7.179 1.234 21.727 1.00 85.06 93 VAL A C 1
ATOM 741 O O . VAL A 1 93 ? -6.186 0.517 21.864 1.00 85.06 93 VAL A O 1
ATOM 744 N N . LYS A 1 94 ? -7.469 2.210 22.585 1.00 86.62 94 LYS A N 1
ATOM 745 C CA . LYS A 1 94 ? -6.727 2.410 23.827 1.00 86.62 94 LYS A CA 1
ATOM 746 C C . LYS A 1 94 ? -7.252 1.424 24.867 1.00 86.62 94 LYS A C 1
ATOM 748 O O . LYS A 1 94 ? -8.404 1.509 25.274 1.00 86.62 94 LYS A O 1
ATOM 753 N N . THR A 1 95 ? -6.419 0.473 25.276 1.00 81.62 95 THR A N 1
ATOM 754 C CA . THR A 1 95 ? -6.729 -0.460 26.368 1.00 81.62 95 THR A CA 1
ATOM 755 C C . THR A 1 95 ? -5.788 -0.167 27.528 1.00 81.62 95 THR A C 1
ATOM 757 O O . THR A 1 95 ? -4.572 -0.326 27.394 1.00 81.62 95 THR A O 1
ATOM 760 N N . ALA A 1 96 ? -6.337 0.269 28.663 1.00 84.06 96 ALA A N 1
ATOM 761 C CA . ALA A 1 96 ? -5.569 0.763 29.808 1.00 84.06 96 ALA A CA 1
ATOM 762 C C . ALA A 1 96 ? -4.542 1.841 29.390 1.00 84.06 96 ALA A C 1
ATOM 764 O O . ALA A 1 96 ? -4.923 2.929 28.956 1.00 84.06 96 ALA A O 1
ATOM 765 N N . ARG A 1 97 ? -3.238 1.545 29.489 1.00 84.62 97 ARG A N 1
ATOM 766 C CA . ARG A 1 97 ? -2.137 2.464 29.140 1.00 84.62 97 ARG A CA 1
ATOM 767 C C . ARG A 1 97 ? -1.537 2.222 27.748 1.00 84.62 97 ARG A C 1
ATOM 769 O O . ARG A 1 97 ? -0.567 2.880 27.394 1.00 84.62 97 ARG A O 1
ATOM 776 N N . GLN A 1 98 ? -2.077 1.287 26.962 1.00 81.75 98 GLN A N 1
ATOM 777 C CA . GLN A 1 98 ? -1.509 0.897 25.668 1.00 81.75 98 GLN A CA 1
ATOM 778 C C . GLN A 1 98 ? -2.473 1.173 24.513 1.00 81.75 98 GLN A C 1
ATOM 780 O O . GLN A 1 98 ? -3.651 0.818 24.570 1.00 81.75 98 GLN A O 1
ATOM 785 N N . TYR A 1 99 ? -1.949 1.756 23.434 1.00 83.12 99 TYR A N 1
ATOM 786 C CA . TYR A 1 99 ? -2.632 1.785 22.145 1.00 83.12 99 TYR A CA 1
ATOM 787 C C . TYR A 1 99 ? -2.419 0.454 21.431 1.00 83.12 99 TYR A C 1
ATOM 789 O O . TYR A 1 99 ? -1.282 0.016 21.228 1.00 83.12 99 TYR A O 1
ATOM 797 N N . LYS A 1 100 ? -3.526 -0.189 21.066 1.00 82.50 100 LYS A N 1
ATOM 798 C CA . LYS A 1 100 ? -3.537 -1.429 20.297 1.00 82.50 100 LYS A CA 1
ATOM 799 C C . LYS A 1 100 ? -4.177 -1.184 18.940 1.00 82.50 100 LYS A C 1
ATOM 801 O O . LYS A 1 100 ? -5.225 -0.544 18.870 1.00 82.50 100 LYS A O 1
ATOM 806 N N . LEU A 1 101 ? -3.545 -1.667 17.876 1.00 82.81 101 LEU A N 1
ATOM 807 C CA . LEU A 1 101 ? -4.107 -1.601 16.528 1.00 82.81 101 LEU A CA 1
ATOM 808 C C . LEU A 1 101 ? -4.883 -2.885 16.263 1.00 82.81 101 LEU A C 1
ATOM 810 O O . LEU A 1 101 ? -4.282 -3.952 16.145 1.00 82.81 101 LEU A O 1
ATOM 814 N N . ASN A 1 102 ? -6.203 -2.779 16.161 1.00 81.81 102 ASN A N 1
ATOM 815 C CA . ASN A 1 102 ? -7.049 -3.893 15.764 1.00 81.81 102 ASN A CA 1
ATOM 816 C C . ASN A 1 102 ? -7.149 -3.918 14.244 1.00 81.81 102 ASN A C 1
ATOM 818 O O . ASN A 1 102 ? -7.678 -2.972 13.663 1.00 81.81 102 ASN A O 1
ATOM 822 N N . ILE A 1 103 ? -6.667 -4.985 13.617 1.00 80.75 103 ILE A N 1
ATOM 823 C CA . ILE A 1 103 ? -6.784 -5.205 12.173 1.00 80.75 103 ILE A CA 1
ATOM 824 C C . ILE A 1 103 ? -7.920 -6.206 11.949 1.00 80.75 103 ILE A C 1
ATOM 826 O O . ILE A 1 103 ? -7.882 -7.319 12.481 1.00 80.75 103 ILE A O 1
ATOM 830 N N . TYR A 1 104 ? -8.930 -5.807 11.175 1.00 77.94 104 TYR A N 1
ATOM 831 C CA . TYR A 1 104 ? -10.118 -6.618 10.903 1.00 77.94 104 TYR A CA 1
ATOM 832 C C . TYR A 1 104 ? -9.973 -7.348 9.569 1.00 77.94 104 TYR A C 1
ATOM 834 O O . TYR A 1 104 ? -10.573 -6.985 8.560 1.00 77.94 104 TYR A O 1
ATOM 842 N N . SER A 1 105 ? -9.103 -8.354 9.534 1.00 76.38 105 SER A N 1
ATOM 843 C CA . SER A 1 105 ? -8.825 -9.128 8.325 1.00 76.38 105 SER A CA 1
ATOM 844 C C . SER A 1 105 ? -8.558 -10.584 8.662 1.00 76.38 105 SER A C 1
ATOM 846 O O . SER A 1 105 ? -7.982 -10.880 9.703 1.00 76.38 105 SER A O 1
ATOM 848 N N . ASN A 1 106 ? -8.935 -11.480 7.750 1.00 74.69 106 ASN A N 1
ATOM 849 C CA . ASN A 1 106 ? -8.599 -12.903 7.829 1.00 74.69 106 ASN A CA 1
ATOM 850 C C . ASN A 1 106 ? -7.176 -13.201 7.312 1.00 74.69 106 ASN A C 1
ATOM 852 O O . ASN A 1 106 ? -6.741 -14.346 7.283 1.00 74.69 106 ASN A O 1
ATOM 856 N N . LYS A 1 107 ? -6.454 -12.182 6.829 1.00 77.50 107 LYS A N 1
ATOM 857 C CA . LYS A 1 107 ? -5.076 -12.355 6.363 1.00 77.50 107 LYS A CA 1
ATOM 858 C C . LYS A 1 107 ? -4.106 -12.289 7.549 1.00 77.50 107 LYS A C 1
ATOM 860 O O . LYS A 1 107 ? -4.316 -11.475 8.456 1.00 77.50 107 LYS A O 1
ATOM 865 N N . PRO A 1 108 ? -3.013 -13.064 7.535 1.00 76.38 108 PRO A N 1
ATOM 866 C CA . PRO A 1 108 ? -2.090 -13.175 8.663 1.00 76.38 108 PRO A CA 1
ATOM 867 C C . PRO A 1 108 ? -1.109 -11.987 8.728 1.00 76.38 108 PRO A C 1
ATOM 869 O O . PRO A 1 108 ? 0.099 -12.123 8.559 1.00 76.38 108 PRO A O 1
ATOM 872 N N . TYR A 1 109 ? -1.637 -10.781 8.962 1.00 75.69 109 TYR A N 1
ATOM 873 C CA . TYR A 1 109 ? -0.862 -9.553 9.177 1.00 75.69 109 TYR A CA 1
ATOM 874 C C . TYR A 1 109 ? 0.016 -9.584 10.432 1.00 75.69 109 TYR A C 1
ATOM 876 O O . TYR A 1 109 ? 0.939 -8.784 10.525 1.00 75.69 109 TYR A O 1
ATOM 884 N N . ASN A 1 110 ? -0.258 -10.461 11.398 1.00 72.75 110 ASN A N 1
ATOM 885 C CA . ASN A 1 110 ? 0.581 -10.640 12.586 1.00 72.75 110 ASN A CA 1
ATOM 886 C C . ASN A 1 110 ? 2.008 -11.092 12.227 1.00 72.75 110 ASN A C 1
ATOM 888 O O . ASN A 1 110 ? 2.958 -10.579 12.810 1.00 72.75 110 ASN A O 1
ATOM 892 N N . LEU A 1 111 ? 2.164 -11.932 11.196 1.00 72.00 111 LEU A N 1
ATOM 893 C CA . LEU A 1 111 ? 3.460 -12.456 10.741 1.00 72.00 111 LEU A CA 1
ATOM 894 C C . LEU A 1 111 ? 4.427 -11.371 10.242 1.00 72.00 111 LEU A C 1
ATOM 896 O O . LEU A 1 111 ? 5.637 -11.567 10.254 1.00 72.00 111 LEU A O 1
ATOM 900 N N . ILE A 1 112 ? 3.913 -10.210 9.820 1.00 71.88 112 ILE A N 1
ATOM 901 C CA . ILE A 1 112 ? 4.749 -9.073 9.398 1.00 71.88 112 ILE A CA 1
ATOM 902 C C . ILE A 1 112 ? 5.520 -8.484 10.589 1.00 71.88 112 ILE A C 1
ATOM 904 O O . ILE A 1 112 ? 6.595 -7.921 10.408 1.00 71.88 112 ILE A O 1
ATOM 908 N N . TRP A 1 113 ? 4.979 -8.609 11.802 1.00 64.06 113 TRP A N 1
ATOM 909 C CA . TRP A 1 113 ? 5.483 -7.932 13.000 1.00 64.06 113 TRP A CA 1
ATOM 910 C C . TRP A 1 113 ? 6.129 -8.882 14.013 1.00 64.06 113 TRP A C 1
ATOM 912 O O . TRP A 1 113 ? 6.707 -8.413 14.986 1.00 64.06 113 TRP A O 1
ATOM 922 N N . GLU A 1 114 ? 6.028 -10.197 13.808 1.00 60.06 114 GLU A N 1
ATOM 923 C CA . GLU A 1 114 ? 6.581 -11.223 14.707 1.00 60.06 114 GLU A CA 1
ATOM 924 C C . GLU A 1 114 ? 8.087 -11.483 14.493 1.00 60.06 114 GLU A C 1
ATOM 926 O O . GLU A 1 114 ? 8.716 -12.127 15.327 1.00 60.06 114 GLU A O 1
ATOM 931 N N . HIS A 1 115 ? 8.687 -10.947 13.423 1.00 49.81 115 HIS A N 1
ATOM 932 C CA . HIS A 1 115 ? 10.117 -11.094 13.101 1.00 49.81 115 HIS A CA 1
ATOM 933 C C . HIS A 1 1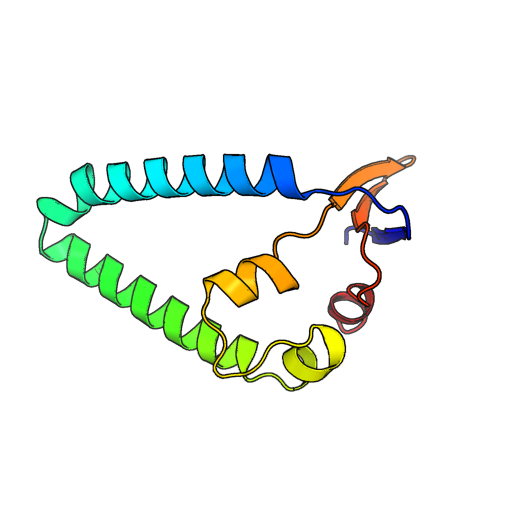15 ? 10.950 -9.812 13.308 1.00 49.81 115 HIS A C 1
ATOM 935 O O . HIS A 1 115 ? 12.029 -9.691 12.728 1.00 49.81 115 HIS A O 1
ATOM 941 N N . GLY A 1 116 ? 10.441 -8.848 14.084 1.00 40.81 116 GLY A N 1
ATOM 942 C CA . GLY A 1 116 ? 11.109 -7.573 14.383 1.00 40.81 116 GLY A CA 1
ATOM 943 C C . GLY A 1 116 ? 11.727 -7.513 15.771 1.00 40.81 116 GLY A C 1
ATOM 944 O O . GLY A 1 116 ? 11.081 -8.014 16.717 1.00 40.81 116 GLY A O 1
#

pLDDT: mean 70.93, std 11.37, range [40.81, 86.62]

Radius of gyration: 17.69 Å; chains: 1; bounding box: 32×42×45 Å